Protein AF-A0A351MS23-F1 (afdb_monomer_lite)

pLDDT: mean 90.84, std 9.62, range [58.19, 98.19]

Radius of gyration: 16.84 Å; chains: 1; bounding box: 34×32×48 Å

Sequence (64 aa):
PGKCYEMTDNGNNSSVHWDMVCIQRPEYGGGEIIFDGEVIRKDGMFIPKDLQKLNPAYLLGKTR

Secondary structure (DSSP, 8-state):
--B--GGG--S-B-S---------SGGGT--EEEETTEEEEETTEE-SGGGGGGSHHHHS-S--

Foldseek 3Di:
DQADDPVDHPPGDDPDDDDDDDQQAVVSPHDFDADPNRTQDTRHAGDDPVCNCVDCCNVVDPDD

Structure (mmCIF, N/CA/C/O backbone):
data_AF-A0A351MS23-F1
#
_entry.id   AF-A0A351MS23-F1
#
loop_
_atom_site.group_PDB
_atom_site.id
_atom_site.type_symbol
_atom_site.label_atom_id
_atom_site.label_alt_id
_atom_site.label_comp_id
_atom_site.label_asym_id
_atom_site.label_entity_id
_atom_site.label_seq_id
_atom_site.pdbx_PDB_ins_code
_atom_site.Cartn_x
_atom_site.Cartn_y
_atom_site.Cartn_z
_atom_site.occupancy
_atom_site.B_iso_or_equiv
_atom_site.auth_seq_id
_atom_site.auth_comp_id
_atom_site.auth_asym_id
_atom_site.auth_atom_id
_atom_site.pdbx_PDB_model_num
ATOM 1 N N . PRO A 1 1 ? 13.842 -9.133 -8.472 1.00 63.44 1 PRO A N 1
ATOM 2 C CA . PRO A 1 1 ? 14.233 -9.927 -9.665 1.00 63.44 1 PRO A CA 1
ATOM 3 C C . PRO A 1 1 ? 13.696 -9.251 -10.937 1.00 63.44 1 PRO A C 1
ATOM 5 O O . PRO A 1 1 ? 12.487 -9.151 -11.076 1.00 63.44 1 PRO A O 1
ATOM 8 N N . GLY A 1 2 ? 14.568 -8.693 -11.793 1.00 69.56 2 GLY A N 1
ATOM 9 C CA . GLY A 1 2 ? 14.168 -7.699 -12.814 1.00 69.56 2 GLY A CA 1
ATOM 10 C C . GLY A 1 2 ? 13.372 -8.230 -14.004 1.00 69.56 2 GLY A C 1
ATOM 11 O O . GLY A 1 2 ? 12.624 -7.468 -14.610 1.00 69.56 2 GLY A O 1
ATOM 12 N N . LYS A 1 3 ? 13.497 -9.524 -14.315 1.00 81.06 3 LYS A N 1
ATOM 13 C CA . LYS A 1 3 ? 12.857 -10.176 -15.464 1.00 81.06 3 LYS A CA 1
ATOM 14 C C . LYS A 1 3 ? 11.854 -11.226 -14.984 1.00 81.06 3 LYS A C 1
ATOM 16 O O . LYS A 1 3 ? 12.144 -11.953 -14.032 1.00 81.06 3 LYS A O 1
ATOM 21 N N . CYS A 1 4 ? 10.693 -11.303 -15.636 1.00 82.62 4 CYS A N 1
ATOM 22 C CA . CYS A 1 4 ? 9.713 -12.364 -15.399 1.00 82.62 4 CYS A CA 1
ATOM 23 C C . CYS A 1 4 ? 10.245 -13.736 -15.856 1.00 82.62 4 CYS A C 1
ATOM 25 O O . CYS A 1 4 ? 11.137 -13.825 -16.704 1.00 82.62 4 CYS A O 1
ATOM 27 N N . TYR A 1 5 ? 9.701 -14.818 -15.290 1.00 83.50 5 TYR A N 1
ATOM 28 C CA . TYR A 1 5 ? 10.008 -16.170 -15.760 1.00 83.50 5 TYR A CA 1
ATOM 29 C C . TYR A 1 5 ? 9.411 -16.412 -17.153 1.00 83.50 5 TYR A C 1
ATOM 31 O O . T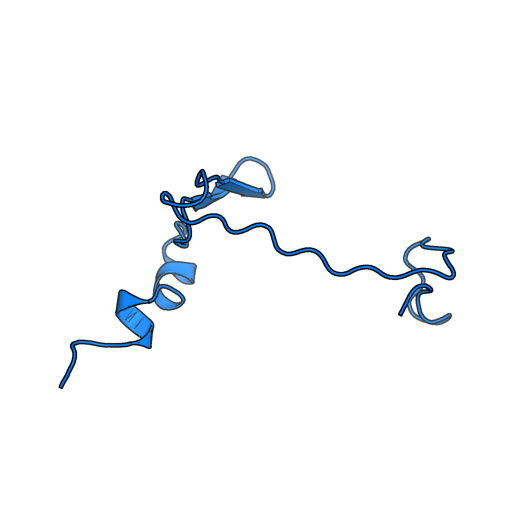YR A 1 5 ? 8.338 -15.897 -17.460 1.00 83.50 5 TYR A O 1
ATOM 39 N N . GLU A 1 6 ? 10.070 -17.236 -17.973 1.00 83.81 6 G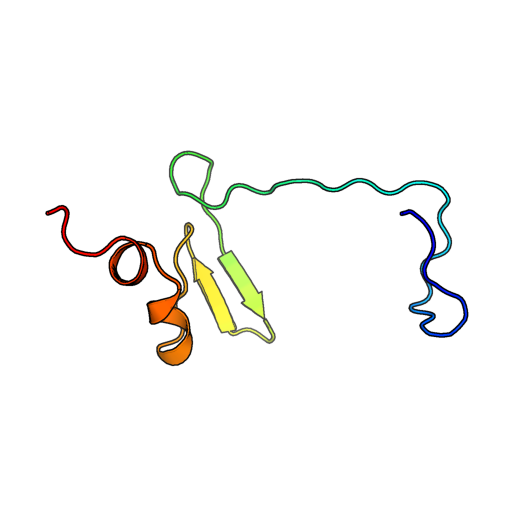LU A N 1
ATOM 40 C CA . GLU A 1 6 ? 9.665 -17.486 -19.369 1.00 83.81 6 GLU A CA 1
ATOM 41 C C . GLU A 1 6 ? 8.258 -18.089 -19.497 1.00 83.81 6 GLU A C 1
ATOM 43 O O . GLU A 1 6 ? 7.525 -17.760 -20.422 1.00 83.81 6 GLU A O 1
ATOM 48 N N . MET A 1 7 ? 7.849 -18.939 -18.551 1.00 89.75 7 MET A N 1
ATOM 49 C CA . MET A 1 7 ? 6.525 -19.575 -18.555 1.00 89.75 7 MET A CA 1
ATOM 50 C C . MET A 1 7 ? 5.399 -18.688 -17.997 1.00 89.75 7 MET A C 1
ATOM 52 O O . MET A 1 7 ? 4.234 -19.074 -18.061 1.00 89.75 7 MET A O 1
ATOM 56 N N . THR A 1 8 ? 5.728 -17.526 -17.428 1.00 86.69 8 THR A N 1
ATOM 57 C CA . THR A 1 8 ? 4.768 -16.559 -16.868 1.00 86.69 8 THR A CA 1
ATOM 58 C C . THR A 1 8 ? 5.130 -15.148 -17.324 1.00 86.69 8 THR A C 1
ATOM 60 O O . THR A 1 8 ? 5.360 -14.254 -16.502 1.00 86.69 8 THR A O 1
ATOM 63 N N . ASP A 1 9 ? 5.260 -14.9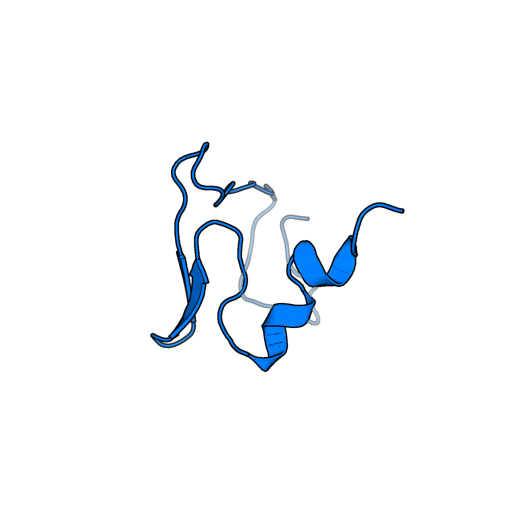73 -18.637 1.00 87.56 9 ASP A N 1
ATOM 64 C CA . ASP A 1 9 ? 5.614 -13.688 -19.229 1.00 87.56 9 ASP A CA 1
ATOM 65 C C . ASP A 1 9 ? 4.504 -12.651 -18.992 1.00 87.56 9 ASP A C 1
ATOM 67 O O . ASP A 1 9 ? 3.325 -12.902 -19.249 1.00 87.56 9 ASP A O 1
ATOM 71 N N . ASN A 1 10 ? 4.894 -11.484 -18.479 1.00 87.38 10 ASN A N 1
ATOM 72 C CA . ASN A 1 10 ? 4.027 -10.321 -18.287 1.00 87.38 10 ASN A CA 1
ATOM 73 C C . ASN A 1 10 ? 4.493 -9.100 -19.105 1.00 87.38 10 ASN A C 1
ATOM 75 O O . ASN A 1 10 ? 4.009 -7.991 -18.882 1.00 87.38 10 ASN A O 1
ATOM 79 N N . GLY A 1 11 ? 5.444 -9.294 -20.024 1.00 88.81 11 GLY A N 1
ATOM 80 C CA . GLY A 1 11 ? 6.017 -8.270 -20.894 1.00 88.81 11 GLY A CA 1
ATOM 81 C C . GLY A 1 11 ? 7.151 -7.450 -20.270 1.00 88.81 11 GLY A C 1
ATOM 82 O O . GLY A 1 11 ? 7.728 -6.601 -20.951 1.00 88.81 11 GLY A O 1
ATOM 83 N N . ASN A 1 12 ? 7.506 -7.668 -18.999 1.00 88.75 12 ASN A N 1
ATOM 84 C CA . ASN A 1 12 ? 8.584 -6.924 -18.351 1.00 88.75 12 ASN A CA 1
ATOM 85 C C . ASN A 1 12 ? 9.975 -7.465 -18.743 1.00 88.75 12 ASN A C 1
ATOM 87 O O . ASN A 1 12 ? 10.397 -8.533 -18.293 1.00 88.75 12 ASN A O 1
ATOM 91 N N . ASN A 1 13 ? 10.728 -6.684 -19.523 1.00 87.50 13 ASN A N 1
ATOM 92 C CA . ASN A 1 13 ? 12.106 -6.987 -19.911 1.00 87.50 13 ASN A CA 1
ATOM 93 C C . ASN A 1 13 ? 13.085 -5.973 -19.301 1.00 87.50 13 ASN A C 1
ATOM 95 O O . ASN A 1 13 ? 13.436 -4.971 -19.924 1.00 87.50 13 ASN A O 1
ATOM 99 N N . SER A 1 14 ? 13.518 -6.237 -18.068 1.00 87.06 14 SER A N 1
ATOM 100 C CA . SER A 1 14 ? 14.473 -5.405 -17.333 1.00 87.06 14 SER A CA 1
ATOM 101 C C . SER A 1 14 ? 15.499 -6.263 -16.592 1.00 87.06 14 SER A C 1
ATOM 103 O O . SER A 1 14 ? 15.204 -7.356 -16.111 1.00 87.06 14 SER A O 1
ATOM 105 N N . SER A 1 15 ? 16.728 -5.762 -16.468 1.00 89.19 15 SER A N 1
ATOM 106 C CA . SER A 1 15 ? 17.757 -6.344 -15.595 1.00 89.19 15 SER A CA 1
ATOM 107 C C . SER A 1 15 ? 17.690 -5.811 -14.158 1.00 89.19 15 SER A C 1
ATOM 109 O O . SER A 1 15 ? 18.289 -6.397 -13.257 1.00 89.19 15 SER A O 1
ATOM 111 N N . VAL A 1 16 ? 16.948 -4.725 -13.925 1.00 88.88 16 VAL A N 1
ATOM 112 C CA . VAL A 1 16 ? 16.836 -4.034 -12.634 1.00 88.88 16 VAL A CA 1
ATOM 113 C C . VAL A 1 16 ? 15.463 -4.282 -12.012 1.00 88.88 16 VAL A C 1
ATOM 115 O O . VAL A 1 16 ? 14.444 -4.247 -12.700 1.00 88.88 16 VAL A O 1
ATOM 118 N N . HIS A 1 17 ? 15.445 -4.503 -10.695 1.00 89.00 17 HIS A N 1
ATOM 119 C CA . HIS A 1 17 ? 14.238 -4.632 -9.876 1.00 89.00 17 HIS A CA 1
ATOM 120 C C . HIS A 1 17 ? 14.376 -3.800 -8.617 1.00 89.00 17 HIS A C 1
ATOM 122 O O . HIS A 1 17 ? 15.259 -4.093 -7.809 1.00 89.00 17 HIS A O 1
ATOM 128 N N . TRP A 1 18 ? 13.498 -2.821 -8.435 1.00 90.88 18 TRP A N 1
ATOM 129 C CA . TRP A 1 18 ? 13.447 -2.004 -7.229 1.00 90.88 18 TRP A CA 1
ATOM 130 C C . TRP A 1 18 ? 12.084 -2.137 -6.567 1.00 90.88 18 TRP A C 1
ATOM 132 O O . TRP A 1 18 ? 11.058 -1.884 -7.193 1.00 90.88 18 TRP A O 1
ATOM 142 N N . ASP A 1 19 ? 12.096 -2.490 -5.287 1.00 92.62 19 ASP A N 1
ATOM 143 C CA . ASP A 1 19 ? 10.917 -2.441 -4.435 1.00 92.62 19 ASP A CA 1
ATOM 144 C C . ASP A 1 19 ? 10.922 -1.109 -3.684 1.00 92.62 19 ASP A C 1
ATOM 146 O O . ASP A 1 19 ? 11.870 -0.782 -2.967 1.00 92.62 19 ASP A O 1
ATOM 150 N N . MET A 1 20 ? 9.863 -0.323 -3.859 1.00 93.75 20 MET A N 1
ATOM 151 C CA . MET A 1 20 ? 9.672 0.948 -3.164 1.00 93.75 20 MET A CA 1
ATOM 152 C C . MET A 1 20 ? 8.475 0.850 -2.226 1.00 93.75 20 MET A C 1
ATOM 154 O O . MET A 1 20 ? 7.467 0.219 -2.542 1.00 93.75 20 MET A O 1
ATOM 158 N N . VAL A 1 21 ? 8.569 1.512 -1.074 1.00 93.12 21 VAL A N 1
ATOM 159 C CA . VAL A 1 21 ? 7.483 1.569 -0.094 1.00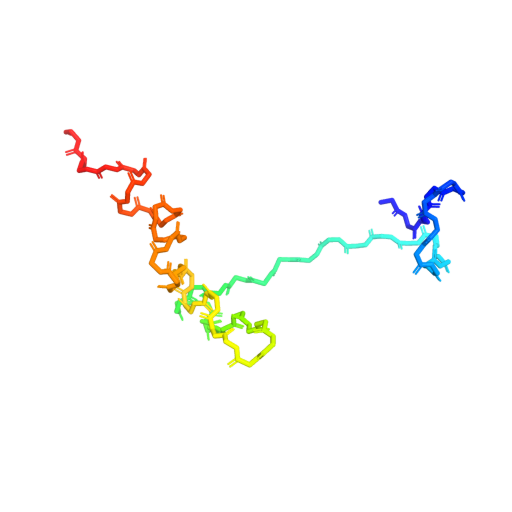 93.12 21 VAL A CA 1
ATOM 160 C C . VAL A 1 21 ? 6.810 2.934 -0.167 1.00 93.12 21 VAL A C 1
ATOM 162 O O . VAL A 1 21 ? 7.459 3.960 0.017 1.00 93.12 21 VAL A O 1
ATOM 165 N N . CYS A 1 22 ? 5.495 2.945 -0.381 1.00 94.31 22 CYS A N 1
ATOM 166 C CA . CYS A 1 22 ? 4.654 4.131 -0.235 1.00 94.31 22 CYS A CA 1
ATOM 167 C C . CYS A 1 22 ? 3.885 4.032 1.089 1.00 94.31 22 CYS A C 1
ATOM 169 O O . CYS A 1 22 ? 2.952 3.236 1.224 1.00 94.31 22 CYS A O 1
ATOM 171 N N . ILE A 1 23 ? 4.307 4.795 2.101 1.00 95.75 23 ILE A N 1
ATOM 172 C CA . ILE A 1 23 ? 3.661 4.774 3.418 1.00 95.75 23 ILE A CA 1
ATOM 173 C C . ILE A 1 23 ? 2.389 5.618 3.359 1.00 95.75 23 ILE A C 1
ATOM 175 O O . ILE A 1 23 ? 2.452 6.839 3.368 1.00 95.75 23 ILE A O 1
ATOM 179 N N . GLN A 1 24 ? 1.231 4.962 3.363 1.00 96.19 24 GLN A N 1
ATOM 180 C CA . GLN A 1 24 ? -0.068 5.636 3.269 1.00 96.19 24 GLN A CA 1
ATOM 181 C C . GLN A 1 24 ? -0.696 5.984 4.625 1.00 96.19 24 GLN A C 1
ATOM 183 O O . GLN A 1 24 ? -1.908 6.083 4.707 1.00 96.19 24 GLN A O 1
ATOM 188 N N . ARG A 1 25 ? 0.062 6.104 5.720 1.00 95.25 25 ARG A N 1
ATOM 189 C CA . ARG A 1 25 ? -0.523 6.569 6.996 1.00 95.25 25 ARG A CA 1
ATOM 190 C C . ARG A 1 25 ? -0.599 8.105 7.002 1.00 95.25 25 ARG A C 1
ATOM 192 O O . ARG A 1 25 ? 0.285 8.722 6.400 1.00 95.25 25 ARG A O 1
ATOM 199 N N . PRO A 1 26 ? -1.589 8.732 7.668 1.00 97.06 26 PRO A N 1
ATOM 200 C CA . PRO A 1 26 ? -1.767 10.187 7.660 1.00 97.06 26 PRO A CA 1
ATOM 201 C C . PRO A 1 26 ? -0.498 10.975 7.991 1.00 97.06 26 PRO A C 1
ATOM 203 O O . PRO A 1 26 ? -0.196 11.970 7.339 1.00 97.06 26 PRO A O 1
ATOM 206 N N . GLU A 1 27 ? 0.291 10.506 8.959 1.00 97.50 27 GLU A N 1
ATOM 207 C CA . GLU A 1 27 ? 1.508 11.179 9.415 1.00 97.50 27 GLU A CA 1
ATOM 208 C C . GLU A 1 27 ? 2.657 11.173 8.386 1.00 97.50 27 GLU A C 1
ATOM 210 O O . GLU A 1 27 ? 3.641 11.886 8.565 1.00 97.50 27 GLU A O 1
ATOM 215 N N . TYR A 1 28 ? 2.514 10.423 7.287 1.00 96.50 28 TYR A N 1
ATOM 216 C CA . TYR A 1 28 ? 3.439 10.395 6.147 1.00 96.50 28 TYR A CA 1
ATOM 217 C C . TYR A 1 28 ? 2.814 10.947 4.852 1.00 96.50 28 TYR A C 1
ATOM 219 O O . TYR A 1 28 ? 3.372 10.756 3.774 1.00 96.50 28 TYR A O 1
ATOM 227 N N . GLY A 1 29 ? 1.671 11.636 4.945 1.00 96.38 29 GLY A N 1
ATOM 228 C CA . GLY A 1 29 ? 0.952 12.212 3.801 1.00 96.38 29 GLY A CA 1
ATOM 229 C C . GLY A 1 29 ? -0.303 11.443 3.382 1.00 96.38 29 GLY A C 1
ATOM 230 O O . GLY A 1 29 ? -1.067 11.951 2.566 1.00 96.38 29 GLY A O 1
ATOM 231 N N . GLY A 1 30 ? -0.556 10.269 3.972 1.00 96.62 30 GLY A N 1
ATOM 232 C CA . GLY A 1 30 ? -1.783 9.505 3.745 1.00 96.62 30 GLY A CA 1
ATOM 233 C C . GLY A 1 30 ? -1.912 8.948 2.326 1.00 96.62 30 GLY A C 1
ATOM 234 O O . GLY A 1 30 ? -0.918 8.639 1.665 1.00 96.62 30 GLY A O 1
ATOM 235 N N . GLY A 1 31 ? -3.152 8.791 1.870 1.00 97.38 31 GLY A N 1
ATOM 236 C CA . GLY A 1 31 ? -3.473 8.455 0.483 1.00 97.38 31 GLY A CA 1
ATOM 237 C C . GLY A 1 31 ? -4.501 7.340 0.333 1.00 97.38 31 GLY A C 1
ATOM 238 O O . GLY A 1 31 ? -4.965 6.745 1.306 1.00 97.38 31 GLY A O 1
ATOM 239 N N . GLU A 1 32 ? -4.849 7.051 -0.918 1.00 97.94 32 GLU A N 1
ATOM 240 C CA . GLU A 1 32 ? -5.846 6.042 -1.277 1.00 97.94 32 GLU A CA 1
ATOM 241 C C . GLU A 1 32 ? -5.258 4.997 -2.239 1.00 97.94 32 GLU A C 1
ATOM 243 O O . GLU A 1 32 ? -4.403 5.303 -3.071 1.00 97.94 32 GLU A O 1
ATOM 248 N N . ILE A 1 33 ? -5.707 3.746 -2.114 1.00 97.44 33 ILE A N 1
ATOM 24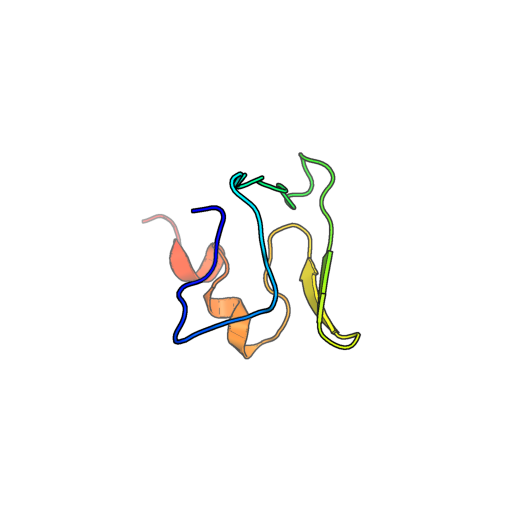9 C CA . ILE A 1 33 ? -5.550 2.697 -3.132 1.00 97.44 33 ILE A CA 1
ATOM 250 C C . ILE A 1 33 ? -6.927 2.469 -3.731 1.00 97.44 33 ILE A C 1
ATOM 252 O O . ILE A 1 33 ? -7.857 2.115 -3.003 1.00 97.44 33 ILE A O 1
ATOM 256 N N . ILE A 1 34 ? -7.038 2.668 -5.042 1.00 97.88 34 ILE A N 1
ATOM 257 C CA . ILE A 1 34 ? -8.305 2.638 -5.771 1.00 97.88 34 ILE A CA 1
ATOM 258 C C . ILE A 1 34 ? -8.212 1.584 -6.868 1.00 97.88 34 ILE A C 1
ATOM 260 O O . ILE A 1 34 ? -7.328 1.684 -7.719 1.00 97.88 34 ILE A O 1
ATOM 264 N N . PHE A 1 35 ? -9.113 0.602 -6.858 1.00 97.62 35 PHE A N 1
ATOM 265 C CA . PHE A 1 35 ? -9.257 -0.404 -7.916 1.00 97.62 35 PHE A CA 1
ATOM 266 C C . PHE A 1 35 ? -10.610 -0.211 -8.591 1.00 97.62 35 PHE A C 1
ATOM 268 O O . PHE A 1 35 ? -11.617 -0.105 -7.903 1.00 97.62 35 PHE A O 1
ATOM 275 N N . ASP A 1 36 ? -10.630 -0.114 -9.921 1.00 97.12 36 ASP A N 1
ATOM 276 C CA . ASP A 1 36 ? -11.861 0.010 -10.720 1.00 97.12 36 ASP A CA 1
ATOM 277 C C . ASP A 1 36 ? -12.819 1.135 -10.266 1.00 97.12 36 ASP A C 1
ATOM 279 O O . ASP A 1 36 ? -14.032 1.062 -10.437 1.00 97.12 36 ASP A O 1
ATOM 283 N N . GLY A 1 37 ? -12.266 2.209 -9.692 1.00 96.94 37 GLY A N 1
ATOM 284 C CA . GLY A 1 37 ? -13.027 3.342 -9.152 1.00 96.94 37 GLY A CA 1
ATOM 285 C C . GLY A 1 37 ? -13.469 3.191 -7.691 1.00 96.94 37 GLY A C 1
ATOM 286 O O . GLY A 1 37 ? -14.003 4.143 -7.125 1.00 96.94 37 GLY A O 1
ATOM 287 N N . GLU A 1 38 ? -13.203 2.053 -7.049 1.00 97.19 38 GLU A N 1
ATOM 288 C CA . GLU A 1 38 ? -13.515 1.798 -5.642 1.00 97.19 38 GLU A CA 1
ATOM 289 C C . GLU A 1 38 ? -12.291 1.966 -4.734 1.00 97.19 38 GLU A C 1
ATOM 291 O O . GLU A 1 38 ? -11.210 1.436 -4.998 1.00 97.19 38 GLU A O 1
ATOM 296 N N . VAL A 1 39 ? -12.458 2.677 -3.615 1.00 97.94 39 VAL A N 1
ATOM 297 C CA . VAL A 1 39 ? -11.396 2.862 -2.615 1.00 97.94 39 VAL A CA 1
ATOM 298 C C . VAL A 1 39 ? -11.251 1.593 -1.772 1.00 97.94 39 VAL A C 1
ATOM 300 O O . VAL A 1 39 ? -12.086 1.289 -0.919 1.00 97.94 39 VAL A O 1
ATOM 303 N N . ILE A 1 40 ? -10.149 0.872 -1.964 1.00 98.12 40 ILE A N 1
ATOM 304 C CA . ILE A 1 40 ? -9.831 -0.365 -1.237 1.00 98.12 40 ILE A CA 1
ATOM 305 C C . ILE A 1 40 ? -9.148 -0.064 0.099 1.00 98.12 40 ILE A C 1
ATOM 307 O O . ILE A 1 40 ? -9.387 -0.738 1.107 1.00 98.12 40 ILE A O 1
ATOM 311 N N . ARG A 1 41 ? -8.302 0.968 0.125 1.00 97.75 41 ARG A N 1
ATOM 312 C CA . ARG A 1 41 ? -7.567 1.398 1.315 1.00 97.75 41 ARG A CA 1
ATOM 313 C C . ARG A 1 41 ? -7.475 2.914 1.332 1.00 97.75 41 ARG A C 1
ATOM 315 O O . ARG A 1 41 ? -7.170 3.508 0.305 1.00 97.75 41 ARG A O 1
ATOM 322 N N . LYS A 1 42 ? -7.703 3.517 2.493 1.00 98.19 42 LYS A N 1
ATOM 323 C CA . LYS A 1 42 ? -7.528 4.948 2.733 1.00 98.19 42 LYS A CA 1
ATOM 324 C C . LYS A 1 42 ? -6.740 5.146 4.009 1.00 98.19 42 LYS A C 1
ATOM 326 O O . LYS A 1 42 ? -7.061 4.537 5.029 1.00 98.19 42 LYS A O 1
ATOM 331 N N . ASP A 1 43 ? -5.702 5.964 3.934 1.00 97.69 43 ASP A N 1
ATOM 332 C CA . ASP A 1 43 ? -4.907 6.390 5.081 1.00 97.69 43 ASP A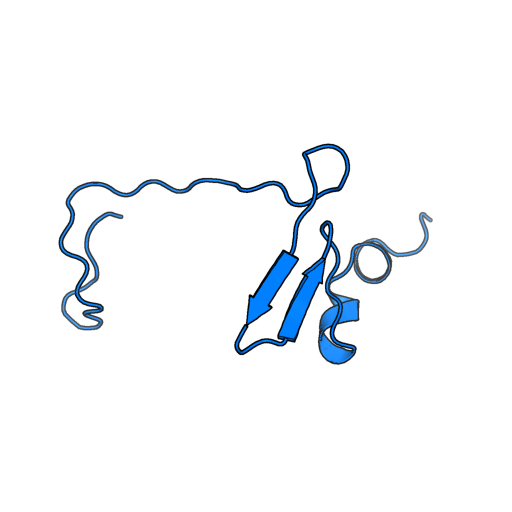 CA 1
ATOM 333 C C . ASP A 1 43 ? -4.401 5.222 5.948 1.00 97.69 43 ASP A C 1
ATOM 335 O O . ASP A 1 43 ? -4.381 5.250 7.178 1.00 97.69 43 ASP A O 1
ATOM 339 N N . GLY A 1 44 ? -4.007 4.137 5.282 1.00 96.12 44 GLY A N 1
ATOM 340 C CA . GLY A 1 44 ? -3.471 2.955 5.940 1.00 96.12 44 GLY A CA 1
ATOM 341 C C . GLY A 1 44 ? -4.520 1.938 6.410 1.00 96.12 44 GLY A C 1
ATOM 342 O O . GLY A 1 44 ? -4.137 0.911 6.975 1.00 96.12 44 GLY A O 1
ATOM 343 N N . MET A 1 45 ? -5.807 2.172 6.145 1.00 97.56 45 MET A N 1
ATOM 344 C CA . MET A 1 45 ? -6.921 1.334 6.599 1.00 97.56 45 MET A CA 1
ATOM 345 C C . MET A 1 45 ? -7.718 0.774 5.419 1.00 97.56 45 MET A C 1
ATOM 347 O O . MET A 1 45 ? -8.066 1.502 4.494 1.00 97.56 45 MET A O 1
ATOM 351 N N . PHE A 1 46 ? -8.026 -0.522 5.444 1.00 97.81 46 PHE A N 1
ATOM 352 C CA . PHE A 1 46 ? -8.914 -1.168 4.479 1.00 97.81 46 PHE A CA 1
ATOM 353 C C . PHE A 1 46 ? -10.363 -0.733 4.702 1.00 97.81 46 PHE A C 1
ATOM 355 O O . PHE A 1 46 ? -10.852 -0.772 5.836 1.00 97.81 46 PHE A O 1
ATOM 362 N N . ILE A 1 47 ? -11.034 -0.339 3.618 1.00 97.62 47 ILE A N 1
ATOM 363 C CA . ILE A 1 47 ? -12.390 0.227 3.642 1.00 97.62 47 ILE A CA 1
ATOM 364 C C . ILE A 1 47 ? -13.480 -0.827 3.385 1.00 97.62 47 ILE A C 1
ATOM 366 O O . ILE A 1 47 ? -14.427 -0.873 4.183 1.00 97.62 47 ILE A O 1
ATOM 370 N N . PRO A 1 48 ? -13.376 -1.701 2.358 1.00 97.62 48 PRO A N 1
ATOM 371 C CA . PRO A 1 48 ? -14.410 -2.691 2.073 1.00 97.62 48 PRO A CA 1
ATOM 372 C C . PRO A 1 48 ? -14.675 -3.596 3.273 1.00 97.62 48 PRO A C 1
ATOM 374 O O . PRO A 1 48 ? -13.740 -4.072 3.921 1.00 97.62 48 PRO A O 1
ATOM 377 N N . LYS A 1 49 ? -15.955 -3.857 3.557 1.00 96.75 49 LYS A N 1
ATOM 378 C CA . LYS A 1 49 ? -16.402 -4.600 4.747 1.00 96.75 49 LYS A CA 1
ATOM 379 C C . LYS A 1 49 ? -15.678 -5.939 4.912 1.00 96.75 49 LYS A C 1
ATOM 381 O O . LYS A 1 49 ? -15.233 -6.262 6.012 1.00 96.75 49 LYS A O 1
ATOM 386 N N . ASP A 1 50 ? -15.509 -6.672 3.819 1.00 96.56 50 ASP A N 1
ATOM 387 C CA . ASP A 1 50 ? -14.889 -7.999 3.826 1.00 96.56 50 ASP A CA 1
ATOM 388 C C . ASP A 1 50 ? -13.378 -7.943 4.110 1.00 96.56 50 ASP A C 1
ATOM 390 O O . ASP A 1 50 ? -12.800 -8.906 4.613 1.00 96.56 50 ASP A O 1
ATOM 394 N N . LEU A 1 51 ? -12.746 -6.786 3.876 1.00 96.88 51 LEU A N 1
ATOM 395 C CA . LEU A 1 51 ? -11.323 -6.541 4.122 1.00 96.88 51 LEU A CA 1
ATOM 396 C C . LEU A 1 51 ? -11.044 -5.868 5.472 1.00 96.88 51 LEU A C 1
ATOM 398 O O . LEU A 1 51 ? -9.893 -5.829 5.902 1.00 96.88 51 LEU A O 1
ATOM 402 N N . GLN A 1 52 ? -12.057 -5.378 6.194 1.00 96.19 52 GLN A N 1
ATOM 403 C CA . GLN A 1 52 ? -11.851 -4.673 7.471 1.00 96.19 52 GLN A CA 1
ATOM 404 C C . GLN A 1 52 ? -11.175 -5.537 8.545 1.00 96.19 52 GLN A C 1
ATOM 406 O O . GLN A 1 52 ? -10.528 -5.005 9.445 1.00 96.19 52 GLN A O 1
ATOM 411 N N . LYS A 1 53 ? -11.258 -6.868 8.440 1.00 95.75 53 LYS A N 1
ATOM 412 C CA . LYS A 1 53 ? -10.537 -7.794 9.329 1.00 95.75 53 LYS A CA 1
ATOM 413 C C . LYS A 1 53 ? -9.015 -7.766 9.146 1.00 95.75 53 LYS A C 1
ATOM 415 O O . LYS A 1 53 ? -8.296 -8.266 10.002 1.00 95.75 53 LYS A O 1
ATOM 420 N N . LEU A 1 54 ? -8.518 -7.169 8.064 1.00 95.44 54 LEU A N 1
ATOM 421 C CA . LEU A 1 54 ? -7.090 -6.944 7.833 1.00 95.44 54 LEU A CA 1
ATOM 422 C C . LEU A 1 54 ? -6.577 -5.670 8.526 1.00 95.44 54 LEU A C 1
ATOM 424 O O . LEU A 1 54 ? -5.382 -5.382 8.483 1.00 95.44 54 LEU A O 1
ATOM 428 N N . ASN A 1 55 ? -7.459 -4.890 9.159 1.00 96.19 55 ASN A N 1
ATOM 429 C CA . ASN A 1 55 ? -7.064 -3.687 9.878 1.00 96.19 55 ASN A CA 1
ATOM 430 C C . ASN A 1 55 ? -6.468 -4.003 11.260 1.00 96.19 55 ASN A C 1
ATOM 432 O O . ASN A 1 55 ? -6.871 -4.981 11.901 1.00 96.19 55 ASN A O 1
ATOM 436 N N . PRO A 1 56 ? -5.579 -3.129 11.781 1.00 93.81 56 PRO A N 1
ATOM 437 C CA . PRO A 1 56 ? -4.918 -3.335 13.069 1.00 93.81 56 PRO A CA 1
ATOM 438 C C . PRO A 1 56 ? -5.873 -3.623 14.231 1.00 93.81 56 PRO A C 1
ATOM 440 O O . PRO A 1 56 ? -5.581 -4.485 15.049 1.00 93.81 56 PRO A O 1
ATOM 443 N N . ALA A 1 57 ? -7.036 -2.967 14.282 1.00 92.56 57 ALA A N 1
ATOM 444 C CA . ALA A 1 57 ? -8.016 -3.161 15.354 1.00 92.56 57 ALA A CA 1
ATOM 445 C C . ALA A 1 57 ? -8.519 -4.614 15.474 1.00 92.56 57 ALA A C 1
ATOM 447 O O . ALA A 1 57 ? -8.831 -5.066 16.573 1.00 92.56 57 ALA A O 1
ATOM 448 N N . TYR A 1 58 ? -8.589 -5.346 14.358 1.00 93.31 58 TYR A N 1
ATOM 449 C CA . TYR A 1 58 ? -8.984 -6.754 14.353 1.00 93.31 58 TYR A CA 1
ATOM 450 C C . TYR A 1 58 ? -7.787 -7.680 14.607 1.00 93.31 58 TYR A C 1
ATOM 452 O O . TYR A 1 58 ? -7.913 -8.652 15.347 1.00 93.31 58 TYR A O 1
ATOM 460 N N . LEU A 1 59 ? -6.623 -7.371 14.022 1.00 90.88 59 LEU A N 1
ATOM 461 C CA . LEU A 1 59 ? -5.432 -8.230 14.082 1.00 90.88 59 LEU A CA 1
ATOM 462 C C . LEU A 1 59 ? -4.663 -8.137 15.405 1.00 90.88 59 LEU A C 1
ATOM 464 O O . LEU A 1 59 ? -4.142 -9.141 15.881 1.00 90.88 59 LEU A O 1
ATOM 468 N N . LEU A 1 60 ? -4.574 -6.942 15.987 1.00 87.88 60 LEU A N 1
ATOM 469 C CA . LEU A 1 60 ? -3.822 -6.689 17.221 1.00 87.88 60 LEU A CA 1
ATOM 470 C C . LEU A 1 60 ? -4.690 -6.845 18.480 1.00 87.88 60 LEU A C 1
ATOM 472 O O . LEU A 1 60 ? -4.156 -6.891 19.585 1.00 87.88 60 LEU A O 1
ATOM 476 N N . GLY A 1 61 ? -6.011 -6.981 18.314 1.00 72.88 61 GLY A N 1
ATOM 477 C CA . GLY A 1 61 ? -6.971 -7.144 19.406 1.00 72.88 61 GLY A CA 1
ATOM 478 C C . GLY A 1 61 ? -6.996 -5.966 20.391 1.00 72.88 61 GLY A C 1
ATOM 479 O O . GLY A 1 61 ? -6.305 -4.962 20.228 1.00 72.88 61 GLY A O 1
ATOM 480 N N . LYS A 1 62 ? -7.813 -6.080 21.448 1.00 64.25 62 LYS A N 1
ATOM 481 C CA . LYS A 1 62 ? -7.631 -5.232 22.635 1.00 64.25 62 LYS A CA 1
ATOM 482 C C . LYS A 1 62 ? -6.345 -5.691 23.314 1.00 64.25 62 LYS A C 1
ATOM 484 O O . LYS A 1 62 ? -6.236 -6.878 23.622 1.00 64.25 62 LYS A O 1
ATOM 489 N N . THR A 1 63 ? -5.411 -4.768 23.533 1.00 60.03 63 THR A N 1
ATOM 490 C CA . THR A 1 63 ? -4.242 -4.967 24.396 1.00 60.03 63 THR A CA 1
ATOM 491 C C . THR A 1 63 ? -4.693 -5.714 25.652 1.00 60.03 63 THR A C 1
ATOM 493 O O . THR A 1 63 ? -5.614 -5.248 26.329 1.00 60.03 63 THR A O 1
ATOM 496 N N . ARG A 1 64 ? -4.142 -6.912 25.884 1.00 58.19 64 ARG A N 1
ATOM 497 C CA . ARG A 1 64 ? -4.331 -7.623 27.155 1.00 58.19 64 ARG A CA 1
ATOM 498 C C . ARG A 1 64 ? -3.726 -6.815 28.291 1.00 58.19 64 ARG A C 1
ATOM 500 O O . ARG A 1 64 ? -2.660 -6.206 28.051 1.00 58.19 64 ARG A O 1
#